Pr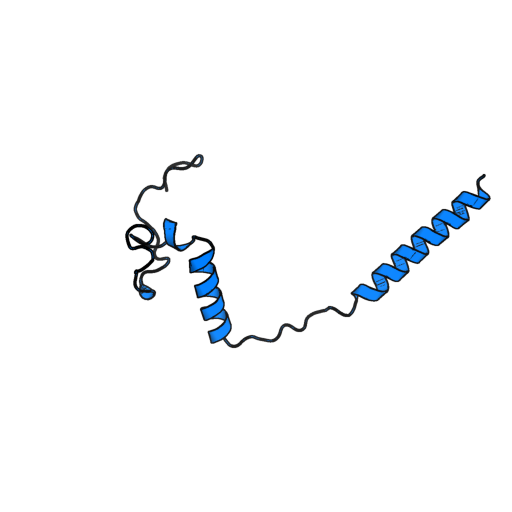otein AF-A0A7X7PXJ2-F1 (afdb_monomer_lite)

Radius of gyration: 26.2 Å; chains: 1; bounding box: 41×68×39 Å

Structure (mmCIF, N/CA/C/O backbone):
data_AF-A0A7X7PXJ2-F1
#
_entry.id   AF-A0A7X7PXJ2-F1
#
loop_
_atom_site.group_PDB
_atom_site.id
_atom_site.type_symbol
_atom_site.label_atom_id
_atom_site.label_alt_id
_atom_site.label_comp_id
_atom_site.label_asym_id
_atom_site.label_entity_id
_atom_site.label_seq_id
_atom_site.pdbx_PDB_ins_code
_atom_site.Cartn_x
_atom_site.Cartn_y
_atom_site.Cartn_z
_atom_site.occupancy
_atom_site.B_iso_or_equiv
_atom_site.auth_seq_id
_atom_site.auth_comp_id
_atom_site.auth_asym_id
_atom_site.auth_atom_id
_atom_site.pdbx_PDB_model_num
ATOM 1 N N . MET A 1 1 ? -24.186 56.309 19.488 1.00 54.44 1 MET A N 1
ATOM 2 C CA . MET A 1 1 ? -23.469 55.254 18.736 1.00 54.44 1 MET A CA 1
ATOM 3 C C . MET A 1 1 ? -22.923 54.142 19.634 1.00 54.44 1 MET A C 1
ATOM 5 O O . MET A 1 1 ? -23.212 53.000 19.340 1.00 54.44 1 MET A O 1
ATOM 9 N N . ARG A 1 2 ? -22.245 54.436 20.761 1.00 55.81 2 ARG A N 1
ATOM 10 C CA . ARG A 1 2 ? -21.619 53.414 21.638 1.00 55.81 2 ARG A CA 1
ATOM 11 C C . ARG A 1 2 ? -22.577 52.386 22.277 1.00 55.81 2 ARG A C 1
ATOM 13 O O . ARG A 1 2 ? -22.225 51.225 22.394 1.00 55.81 2 ARG A O 1
ATOM 20 N N . PHE A 1 3 ? -23.814 52.784 22.589 1.00 54.59 3 PHE A N 1
ATOM 21 C CA . PHE A 1 3 ? -24.830 51.898 23.183 1.00 54.59 3 PHE A CA 1
ATOM 22 C C . PHE A 1 3 ? -25.279 50.761 22.238 1.00 54.59 3 PHE A C 1
ATOM 24 O O . PHE A 1 3 ? -25.628 49.674 22.677 1.00 54.59 3 PHE A O 1
ATOM 31 N N . ILE A 1 4 ? -25.242 50.983 20.918 1.00 59.44 4 ILE A N 1
ATOM 32 C CA . ILE A 1 4 ? -25.647 49.983 19.913 1.00 59.44 4 ILE A CA 1
ATOM 33 C C . ILE A 1 4 ? -24.519 48.964 19.668 1.00 59.44 4 ILE A C 1
ATOM 35 O O . ILE A 1 4 ? -24.802 47.803 19.375 1.00 59.44 4 ILE A O 1
ATOM 39 N N . ASP A 1 5 ? -23.256 49.367 19.829 1.00 63.06 5 ASP A N 1
ATOM 40 C CA . ASP A 1 5 ? -22.090 48.481 19.706 1.00 63.06 5 ASP A CA 1
ATOM 41 C C . ASP A 1 5 ? -21.993 47.476 20.861 1.00 63.06 5 ASP A C 1
ATOM 43 O O . ASP A 1 5 ? -21.711 46.300 20.634 1.00 63.06 5 ASP A O 1
ATOM 47 N N . GLU A 1 6 ? -22.309 47.896 22.086 1.00 61.66 6 GLU A N 1
ATOM 48 C CA . GLU A 1 6 ? -22.276 47.029 23.271 1.00 61.66 6 GLU A CA 1
ATOM 49 C C . GLU A 1 6 ? -23.326 45.911 23.187 1.00 61.66 6 GLU A C 1
ATOM 51 O O . GLU A 1 6 ? -23.026 44.743 23.442 1.00 61.66 6 GLU A O 1
ATOM 56 N N . HIS A 1 7 ? -24.539 46.221 22.718 1.00 66.50 7 HIS A N 1
ATOM 57 C CA . HIS A 1 7 ? -25.572 45.209 22.485 1.00 66.50 7 HIS A CA 1
ATOM 58 C C . HIS A 1 7 ? -25.209 44.239 21.351 1.00 66.50 7 HIS A C 1
ATOM 60 O O . HIS A 1 7 ? -25.485 43.046 21.460 1.00 66.50 7 HIS A O 1
ATOM 66 N N . ARG A 1 8 ? -24.532 44.703 20.292 1.00 69.38 8 ARG A N 1
ATOM 67 C CA . ARG A 1 8 ? -24.044 43.838 19.201 1.00 69.38 8 ARG A CA 1
ATOM 68 C C . ARG A 1 8 ? -22.918 42.916 19.660 1.00 69.38 8 ARG A C 1
ATOM 70 O O . ARG A 1 8 ? -22.943 41.733 19.333 1.00 69.38 8 ARG A O 1
ATOM 77 N N . ALA A 1 9 ? -21.984 43.426 20.460 1.00 62.31 9 ALA A N 1
ATOM 78 C CA . ALA A 1 9 ? -20.912 42.630 21.050 1.00 62.31 9 ALA A CA 1
ATOM 79 C C . ALA A 1 9 ? -21.469 41.552 21.996 1.00 62.31 9 ALA A C 1
ATOM 81 O O . ALA A 1 9 ? -21.055 40.396 21.928 1.00 62.31 9 ALA A O 1
ATOM 82 N N . THR A 1 10 ? -22.473 41.897 22.808 1.00 68.75 10 THR A N 1
ATOM 83 C CA . THR A 1 10 ? -23.120 40.952 23.734 1.00 68.75 10 THR A CA 1
ATOM 84 C C . THR A 1 10 ? -23.884 39.852 22.983 1.00 68.75 10 THR A C 1
ATOM 86 O O . THR A 1 10 ? -23.807 38.679 23.351 1.00 68.75 10 THR A O 1
ATOM 89 N N . LEU A 1 11 ? -24.575 40.201 21.890 1.00 68.44 11 LEU A N 1
ATOM 90 C CA . LEU A 1 11 ? -25.296 39.238 21.048 1.00 68.44 11 LEU A CA 1
ATOM 91 C C . LEU A 1 11 ? -24.351 38.272 20.315 1.00 68.44 11 LEU A C 1
ATOM 93 O O . LEU A 1 11 ? -24.635 37.078 20.254 1.00 68.44 11 LEU A O 1
ATOM 97 N N . ILE A 1 12 ? -23.210 38.754 19.813 1.00 67.75 12 ILE A N 1
ATOM 98 C CA . ILE A 1 12 ? -22.212 37.916 19.126 1.00 67.75 12 ILE A CA 1
ATOM 99 C C . ILE A 1 12 ? -21.540 36.940 20.106 1.00 67.75 12 ILE A C 1
ATOM 101 O O . ILE A 1 12 ? -21.416 35.755 19.800 1.00 67.75 12 ILE A O 1
ATOM 105 N N . VAL A 1 13 ? -21.166 37.397 21.307 1.00 66.94 13 VAL A N 1
ATOM 106 C CA . VAL A 1 13 ? -20.554 36.539 22.340 1.00 66.94 13 VAL A CA 1
ATOM 107 C C . VAL A 1 13 ? -21.535 35.467 22.834 1.00 66.94 13 VAL A C 1
ATOM 109 O O . VAL A 1 13 ? -21.152 34.307 22.978 1.00 66.94 13 VAL A O 1
ATOM 112 N N . SER A 1 14 ? -22.812 35.820 23.021 1.00 65.19 14 SER A N 1
ATOM 113 C CA . SER A 1 14 ? -23.867 34.877 23.426 1.00 65.19 14 SER A CA 1
ATOM 114 C C . SER A 1 14 ? -24.153 33.808 22.356 1.00 65.19 14 SER A C 1
ATOM 116 O O . SER A 1 14 ? -24.336 32.628 22.670 1.00 65.19 14 SER A O 1
ATOM 118 N N . MET A 1 15 ? -24.114 34.190 21.075 1.00 66.06 15 MET A N 1
ATOM 119 C CA . MET A 1 15 ? -24.292 33.263 19.952 1.00 66.06 15 MET A CA 1
ATOM 120 C C . MET A 1 15 ? -23.126 32.269 19.830 1.00 66.06 15 MET A C 1
ATOM 122 O O . MET A 1 15 ? -23.358 31.074 19.654 1.00 66.06 15 MET A O 1
ATOM 126 N N . CYS A 1 16 ? -21.881 32.728 19.994 1.00 63.84 16 CYS A N 1
ATOM 127 C CA . CYS A 1 16 ? -20.705 31.852 19.995 1.00 63.84 16 CYS A CA 1
ATOM 128 C C . CYS A 1 16 ? -20.697 30.884 21.188 1.00 63.84 16 CYS A C 1
ATOM 130 O O . CYS A 1 16 ? -20.401 29.704 21.016 1.00 63.84 16 CYS A O 1
ATOM 132 N N . ALA A 1 17 ? -21.067 31.351 22.385 1.00 61.84 17 ALA A N 1
ATOM 133 C CA . ALA A 1 17 ? -21.150 30.497 23.570 1.00 61.84 17 ALA A CA 1
ATOM 134 C C . ALA A 1 17 ? -22.209 29.393 23.408 1.00 61.84 17 ALA A C 1
ATOM 136 O O . ALA A 1 17 ? -21.972 28.245 23.775 1.00 61.84 17 ALA A O 1
ATOM 137 N N . SER A 1 18 ? -23.343 29.722 22.786 1.00 60.19 18 SER A N 1
ATOM 138 C CA . SER A 1 18 ? -24.425 28.768 22.517 1.00 60.19 18 SER A CA 1
ATOM 139 C C . SER A 1 18 ? -24.032 27.715 21.471 1.00 60.19 18 SER A C 1
ATOM 141 O O . SER A 1 18 ? -24.408 26.552 21.603 1.00 60.19 18 SER A O 1
ATOM 143 N N . LEU A 1 19 ? -23.225 28.088 20.469 1.00 59.88 19 LEU A N 1
ATOM 144 C CA . LEU A 1 19 ? -22.696 27.159 19.463 1.00 59.88 19 LEU A CA 1
ATOM 145 C C . LEU A 1 19 ? -21.672 26.172 20.058 1.00 59.88 19 LEU A C 1
ATOM 147 O O . LEU A 1 19 ? -21.642 25.009 19.661 1.00 59.88 19 LEU A O 1
ATOM 151 N N . CYS A 1 20 ? -20.880 26.599 21.046 1.00 57.88 20 CYS A N 1
ATOM 152 C CA . CYS A 1 20 ? -19.905 25.736 21.722 1.00 57.88 20 CYS A CA 1
ATOM 153 C C . CYS A 1 20 ? -20.549 24.682 22.641 1.00 57.88 20 CYS A C 1
ATOM 155 O O . CYS A 1 20 ? -20.012 23.584 22.768 1.00 57.88 20 CYS A O 1
ATOM 157 N N . ILE A 1 21 ? -21.701 24.975 23.258 1.00 60.59 21 ILE A N 1
ATOM 158 C CA . ILE A 1 21 ? -22.381 24.037 24.174 1.00 60.59 21 ILE A CA 1
ATOM 159 C C . ILE A 1 21 ? -22.983 22.838 23.414 1.00 60.59 21 ILE A C 1
ATOM 161 O O . ILE A 1 21 ? -23.090 21.750 23.974 1.00 60.59 21 ILE A O 1
ATOM 165 N N . LEU A 1 22 ? -23.303 22.985 22.121 1.00 56.16 22 LEU A N 1
ATOM 166 C CA . LEU A 1 22 ? -23.893 21.908 21.313 1.00 56.16 22 LEU A CA 1
ATOM 167 C C . LEU A 1 22 ? -22.869 20.877 20.789 1.00 56.16 22 LEU A C 1
ATOM 169 O O . LEU A 1 22 ? -23.262 19.834 20.279 1.00 56.16 22 LEU A O 1
ATOM 173 N N . GLN A 1 23 ? -21.563 21.145 20.881 1.00 58.34 23 GLN A N 1
ATOM 174 C CA . GLN A 1 23 ? -20.513 20.279 20.313 1.00 58.34 23 GLN A CA 1
ATOM 175 C C . GLN A 1 23 ? -19.875 19.320 21.337 1.00 58.34 23 GLN A C 1
ATOM 177 O O . GLN A 1 23 ? -18.999 18.538 20.976 1.00 58.34 23 GLN A O 1
ATOM 182 N N . ALA A 1 24 ? -20.293 19.360 22.606 1.00 56.38 24 ALA A N 1
ATOM 183 C CA . ALA A 1 24 ? -19.636 18.613 23.682 1.00 56.38 24 ALA A CA 1
ATOM 184 C C . ALA A 1 24 ? -20.016 17.117 23.767 1.00 56.38 24 ALA A C 1
ATOM 186 O O . ALA A 1 24 ? -19.336 16.374 24.467 1.00 56.38 24 ALA A O 1
ATOM 187 N N . ASP A 1 25 ? -21.053 16.657 23.055 1.00 55.91 25 ASP A N 1
ATOM 188 C CA . ASP A 1 25 ? -21.572 15.279 23.181 1.00 55.91 25 ASP A CA 1
ATOM 189 C C . ASP A 1 25 ? -20.993 14.284 22.150 1.00 55.91 25 ASP A C 1
ATOM 191 O O . ASP A 1 25 ? -21.278 13.093 22.186 1.00 55.91 25 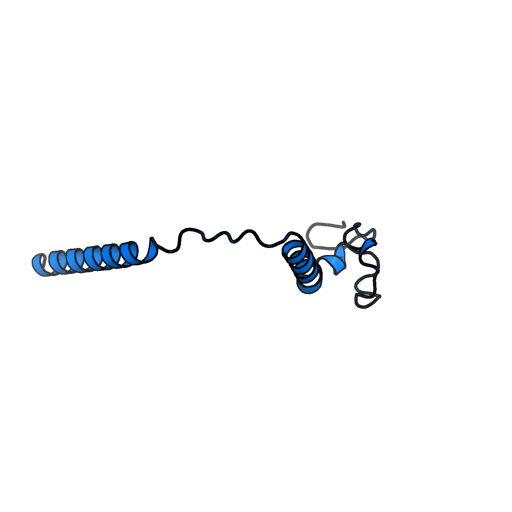ASP A O 1
ATOM 195 N N . ALA A 1 26 ? -20.132 14.736 21.231 1.00 57.19 26 ALA A N 1
ATOM 196 C CA . ALA A 1 26 ? -19.518 13.873 20.212 1.00 57.19 26 ALA A CA 1
ATOM 197 C C . ALA A 1 26 ? -18.174 13.253 20.650 1.00 57.19 26 ALA A C 1
ATOM 199 O O . ALA A 1 26 ? -17.348 12.891 19.808 1.00 57.19 26 ALA A O 1
ATOM 200 N N . ALA A 1 27 ? -17.922 13.140 21.957 1.00 56.56 27 ALA A N 1
ATOM 201 C CA . ALA A 1 27 ? -16.712 12.506 22.469 1.00 56.56 27 ALA A CA 1
ATOM 202 C C . ALA A 1 27 ? -16.844 10.968 22.455 1.00 56.56 27 ALA A C 1
ATOM 204 O O . ALA A 1 27 ? -17.406 10.352 23.353 1.00 56.56 27 ALA A O 1
ATOM 205 N N . GLU A 1 28 ? -16.285 10.385 21.391 1.00 58.31 28 GLU A N 1
ATOM 206 C CA . GLU A 1 28 ? -15.692 9.042 21.296 1.00 58.31 28 GLU A CA 1
ATOM 207 C C . GLU A 1 28 ? -16.541 7.826 21.701 1.00 58.31 28 GLU A C 1
ATOM 209 O O . GLU A 1 28 ? -16.329 7.178 22.724 1.00 58.31 28 GLU A O 1
ATOM 214 N N . THR A 1 29 ? -17.352 7.344 20.759 1.00 53.81 29 THR A N 1
ATOM 215 C CA . THR A 1 29 ? -17.570 5.895 20.619 1.00 53.81 29 THR A CA 1
ATOM 216 C C . THR A 1 29 ? -16.484 5.316 19.710 1.00 53.81 29 THR A C 1
ATOM 218 O O . THR A 1 29 ? -16.709 5.040 18.531 1.00 53.81 29 THR A O 1
ATOM 221 N N . THR A 1 30 ? -15.275 5.099 20.243 1.00 62.31 30 THR A N 1
ATOM 222 C CA . THR A 1 30 ? -14.326 4.179 19.592 1.00 62.31 30 THR A CA 1
ATOM 223 C C . THR A 1 30 ? -14.870 2.765 19.775 1.00 62.31 30 THR A C 1
ATOM 225 O O . THR A 1 30 ? -14.514 2.041 20.702 1.00 62.31 30 THR A O 1
ATOM 228 N N . SER A 1 31 ? -15.801 2.373 18.905 1.00 63.41 31 SER A N 1
ATOM 229 C CA . SER A 1 31 ? -16.189 0.975 18.764 1.00 63.41 31 SER A CA 1
ATOM 230 C C . SER A 1 31 ? -14.951 0.208 18.307 1.00 63.41 31 SER A C 1
ATOM 232 O O . SER A 1 31 ? -14.438 0.416 17.205 1.00 63.41 31 SER A O 1
ATOM 234 N N . ALA A 1 32 ? -14.413 -0.645 19.179 1.00 69.81 32 ALA A N 1
ATOM 235 C CA . ALA A 1 32 ? -13.289 -1.502 18.838 1.00 69.81 32 ALA A CA 1
ATOM 236 C C . ALA A 1 32 ? -13.716 -2.431 17.693 1.00 69.81 32 ALA A C 1
ATOM 238 O O . ALA A 1 32 ? 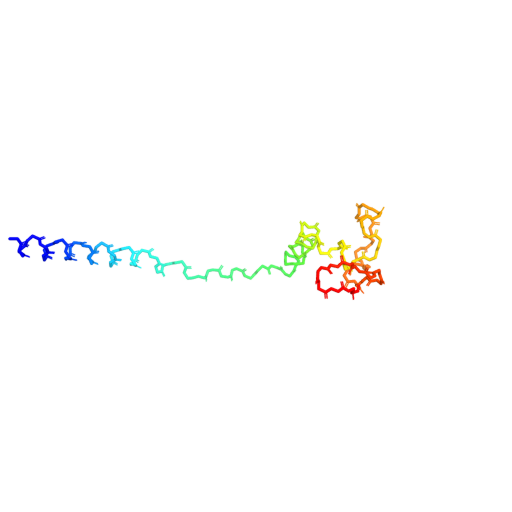-14.400 -3.428 17.910 1.00 69.81 32 ALA A O 1
ATOM 239 N N . HIS A 1 33 ? -13.354 -2.070 16.460 1.00 71.56 33 HIS A N 1
ATOM 240 C CA . HIS A 1 33 ? -13.644 -2.897 15.298 1.00 71.56 33 HIS A CA 1
ATOM 241 C C . HIS A 1 33 ? -12.880 -4.222 15.421 1.00 71.56 33 HIS A C 1
ATOM 243 O O . HIS A 1 33 ? -11.711 -4.213 15.842 1.00 71.56 33 HIS A O 1
ATOM 249 N N . PRO A 1 34 ? -13.497 -5.356 15.044 1.00 79.06 34 PRO A N 1
ATOM 250 C CA . PRO A 1 34 ? -12.801 -6.628 14.939 1.00 79.06 34 PRO A CA 1
ATOM 251 C C . PRO A 1 34 ? -11.484 -6.474 14.170 1.00 79.06 34 PRO A C 1
ATOM 253 O O . PRO A 1 34 ? -11.364 -5.682 13.234 1.00 79.06 34 PRO A O 1
ATOM 256 N N . LYS A 1 35 ? -10.463 -7.250 14.552 1.00 76.62 35 LYS A N 1
ATOM 257 C CA . LYS A 1 35 ? -9.160 -7.211 13.865 1.00 76.62 35 LYS A CA 1
ATOM 258 C C . LYS A 1 35 ? -9.294 -7.471 12.357 1.00 76.62 35 LYS A C 1
ATOM 260 O O . LYS A 1 35 ? -8.551 -6.859 11.600 1.00 76.62 35 LYS A O 1
ATOM 265 N N . SER A 1 36 ? -10.234 -8.321 11.936 1.00 79.44 36 SER A N 1
ATOM 266 C CA . SER A 1 36 ? -10.552 -8.578 10.523 1.00 79.44 36 SER A CA 1
ATOM 267 C C . SER A 1 36 ? -10.996 -7.311 9.792 1.00 79.44 36 SER A C 1
ATOM 269 O O . SER A 1 36 ? -10.367 -6.954 8.803 1.00 79.44 36 SER A O 1
ATOM 271 N N . ASP A 1 37 ? -11.954 -6.560 10.344 1.00 89.62 37 ASP A N 1
ATOM 272 C CA . ASP A 1 37 ? -12.459 -5.315 9.743 1.00 89.62 37 ASP A CA 1
ATOM 273 C C . ASP A 1 37 ? -11.342 -4.295 9.528 1.00 89.62 37 ASP A C 1
ATOM 275 O O . ASP A 1 37 ? -11.296 -3.589 8.521 1.00 89.62 37 ASP A O 1
ATOM 279 N N . ARG A 1 38 ? -10.391 -4.230 10.464 1.00 90.69 38 ARG A N 1
ATOM 280 C CA . ARG A 1 38 ? -9.211 -3.375 10.316 1.00 90.69 38 ARG A CA 1
ATOM 281 C C . ARG A 1 38 ? -8.291 -3.824 9.182 1.00 90.69 38 ARG A C 1
ATOM 283 O O . ARG A 1 38 ? -7.763 -2.963 8.482 1.00 90.69 38 ARG A O 1
ATOM 290 N N . ILE A 1 39 ? -8.061 -5.129 9.026 1.00 92.12 39 ILE A N 1
ATOM 291 C CA . ILE A 1 39 ? -7.215 -5.662 7.949 1.00 92.12 39 ILE A CA 1
ATOM 292 C C . ILE A 1 39 ? -7.887 -5.456 6.593 1.00 92.12 39 ILE A C 1
ATOM 294 O O . ILE A 1 39 ? -7.238 -4.961 5.674 1.00 92.12 39 ILE A O 1
ATOM 298 N N . ASP A 1 40 ? -9.185 -5.728 6.480 1.00 94.75 40 ASP A N 1
ATOM 299 C CA . ASP A 1 40 ? -9.940 -5.516 5.243 1.00 94.75 40 ASP A CA 1
ATOM 300 C C . ASP A 1 40 ? -9.990 -4.035 4.860 1.00 94.75 40 ASP A C 1
ATOM 302 O O . ASP A 1 40 ? -9.785 -3.672 3.699 1.00 94.75 40 ASP A O 1
ATOM 306 N N . ARG A 1 41 ? -10.144 -3.145 5.849 1.00 94.94 41 ARG A N 1
ATOM 307 C CA . ARG A 1 41 ? -10.005 -1.702 5.633 1.00 94.94 41 ARG A CA 1
ATOM 308 C C . ARG A 1 41 ? -8.600 -1.330 5.158 1.00 94.94 41 ARG A C 1
ATOM 310 O O . ARG A 1 41 ? -8.467 -0.532 4.235 1.00 94.94 41 ARG A O 1
ATOM 317 N N . GLY A 1 42 ? -7.556 -1.901 5.755 1.00 94.25 42 GLY A N 1
ATOM 318 C CA . GLY A 1 42 ? -6.173 -1.701 5.313 1.00 94.25 42 GLY A CA 1
ATOM 319 C C . GLY A 1 42 ? -5.964 -2.140 3.863 1.00 94.25 42 GLY A C 1
ATOM 320 O O . GLY A 1 42 ? -5.417 -1.383 3.063 1.00 94.25 42 GLY A O 1
ATOM 321 N N . ARG A 1 43 ? -6.488 -3.316 3.497 1.00 95.56 43 ARG A N 1
ATOM 322 C CA . ARG A 1 43 ? -6.476 -3.839 2.125 1.00 95.56 43 ARG A CA 1
ATOM 323 C C . ARG A 1 43 ? -7.149 -2.882 1.153 1.00 95.56 43 ARG A C 1
ATOM 325 O O . ARG A 1 43 ? -6.607 -2.620 0.084 1.00 95.56 43 ARG A O 1
ATOM 332 N N . TYR A 1 44 ? -8.313 -2.356 1.518 1.00 95.62 44 TYR A N 1
ATOM 333 C CA . TYR A 1 44 ? -9.022 -1.373 0.707 1.00 95.62 44 TYR A CA 1
ATOM 334 C C . TYR A 1 44 ? -8.178 -0.115 0.469 1.00 95.62 44 TYR A C 1
ATOM 336 O O . TYR A 1 44 ? -8.032 0.310 -0.677 1.00 95.62 44 TYR A O 1
ATOM 344 N N . LEU A 1 45 ? -7.586 0.449 1.525 1.00 96.50 45 LEU A N 1
ATOM 345 C CA . LEU A 1 45 ? -6.754 1.649 1.418 1.00 96.50 45 LEU A CA 1
ATOM 346 C C . LEU A 1 45 ? -5.563 1.406 0.487 1.00 96.50 45 LEU A C 1
ATOM 348 O O . LEU A 1 45 ? -5.434 2.090 -0.519 1.00 96.50 45 LEU A O 1
ATOM 352 N N . VAL A 1 46 ? -4.780 0.356 0.739 1.00 95.94 46 VAL A N 1
ATOM 353 C CA . VAL A 1 46 ? -3.595 0.005 -0.062 1.00 95.94 46 VAL A CA 1
ATOM 354 C C . VAL A 1 46 ? -3.913 -0.137 -1.558 1.00 95.94 46 VAL A C 1
ATOM 356 O O . VAL A 1 46 ? -3.121 0.299 -2.395 1.00 95.94 46 VAL A O 1
ATOM 359 N N . LYS A 1 47 ? -5.082 -0.698 -1.901 1.00 93.88 47 LYS A N 1
ATOM 360 C CA . LYS A 1 47 ? -5.535 -0.840 -3.294 1.00 93.88 47 LYS A CA 1
ATOM 361 C C . LYS A 1 47 ? -6.006 0.469 -3.926 1.00 93.88 47 LYS A C 1
ATOM 363 O O . LYS A 1 47 ? -5.854 0.632 -5.129 1.00 93.88 47 LYS A O 1
ATOM 368 N N . THR A 1 48 ? -6.646 1.349 -3.159 1.00 95.38 48 THR A N 1
ATOM 369 C CA . THR A 1 48 ? -7.342 2.531 -3.701 1.00 95.38 48 THR A CA 1
ATOM 370 C C . THR A 1 48 ? -6.503 3.799 -3.677 1.00 95.38 48 THR A C 1
ATOM 372 O O . THR A 1 48 ? -6.760 4.704 -4.463 1.00 95.38 48 THR A O 1
ATOM 375 N N . THR A 1 49 ? -5.486 3.868 -2.818 1.00 95.06 49 THR A N 1
ATOM 376 C CA . THR A 1 49 ? -4.620 5.046 -2.675 1.00 95.06 49 THR A CA 1
ATOM 377 C C . THR A 1 49 ? -3.301 4.927 -3.444 1.00 95.06 49 THR A C 1
ATOM 379 O O . THR A 1 49 ? -2.409 5.742 -3.229 1.00 95.06 49 THR A O 1
ATOM 382 N N . GLY A 1 50 ? -3.146 3.913 -4.306 1.00 88.94 50 GLY A N 1
ATOM 383 C CA . GLY A 1 50 ? -1.969 3.746 -5.173 1.00 88.94 50 GLY A CA 1
ATOM 384 C C . GLY A 1 50 ? -0.694 3.272 -4.465 1.00 88.94 50 GLY A C 1
ATOM 385 O O . GLY A 1 50 ? 0.394 3.356 -5.024 1.00 88.94 50 GLY A O 1
ATOM 386 N N . CYS A 1 51 ? -0.780 2.761 -3.231 1.00 93.12 51 CYS A N 1
ATOM 387 C CA . CYS A 1 51 ? 0.409 2.319 -2.488 1.00 93.12 51 CYS A CA 1
ATOM 388 C C . CYS A 1 51 ? 1.151 1.187 -3.207 1.00 93.12 51 CYS A C 1
ATOM 390 O O . CYS A 1 51 ? 2.380 1.165 -3.250 1.00 93.12 51 CYS A O 1
ATOM 392 N N . ASN A 1 52 ? 0.397 0.247 -3.775 1.00 93.94 52 ASN A N 1
ATOM 393 C CA . ASN A 1 52 ? 0.964 -0.898 -4.471 1.00 93.94 52 ASN A CA 1
ATOM 394 C C . ASN A 1 52 ? 1.728 -0.514 -5.747 1.00 93.94 52 ASN A C 1
ATOM 396 O O . ASN A 1 52 ? 2.651 -1.233 -6.110 1.00 93.94 52 ASN A O 1
ATOM 400 N N . ASP A 1 53 ? 1.411 0.613 -6.384 1.00 88.19 53 ASP A N 1
ATOM 401 C CA . ASP A 1 53 ? 2.037 1.007 -7.651 1.00 88.19 53 ASP A CA 1
ATOM 402 C C . ASP A 1 53 ? 3.548 1.242 -7.497 1.00 88.19 53 ASP A C 1
ATOM 404 O O . ASP A 1 53 ? 4.318 0.935 -8.403 1.00 88.19 53 ASP A O 1
ATOM 408 N N . CYS A 1 54 ? 3.978 1.722 -6.323 1.00 86.56 54 CYS A N 1
ATOM 409 C CA . CYS A 1 54 ? 5.392 1.937 -6.000 1.00 86.56 54 CYS A CA 1
ATOM 410 C C . CYS A 1 54 ? 5.956 0.935 -4.982 1.00 86.56 54 CYS A C 1
ATOM 412 O O . CYS A 1 54 ? 7.172 0.801 -4.884 1.00 86.56 54 CYS A O 1
ATOM 414 N N . HIS A 1 55 ? 5.119 0.247 -4.196 1.00 91.81 55 HIS A N 1
ATOM 415 C CA . HIS A 1 55 ? 5.584 -0.664 -3.136 1.00 91.81 55 HIS A CA 1
ATOM 416 C C . HIS A 1 55 ? 5.356 -2.151 -3.420 1.00 91.81 55 HIS A C 1
ATOM 418 O O . HIS A 1 55 ? 5.695 -2.981 -2.576 1.00 91.81 55 HIS A O 1
ATOM 424 N N . THR A 1 56 ? 4.823 -2.507 -4.586 1.00 92.56 56 THR A N 1
ATOM 425 C CA . THR A 1 56 ? 4.590 -3.898 -4.974 1.00 92.56 56 THR A CA 1
ATOM 426 C C . THR A 1 56 ? 5.171 -4.138 -6.365 1.00 92.56 56 THR A C 1
ATOM 428 O O . THR A 1 56 ? 4.721 -3.518 -7.329 1.00 92.56 56 THR A O 1
ATOM 431 N N . PRO A 1 57 ? 6.166 -5.032 -6.516 1.00 91.12 57 PRO A N 1
ATOM 432 C CA . PRO A 1 57 ? 6.763 -5.296 -7.815 1.00 91.12 57 PRO A CA 1
ATOM 433 C C . PRO A 1 57 ? 5.729 -5.755 -8.843 1.00 91.12 57 PRO A C 1
ATOM 435 O O . PRO A 1 57 ? 4.898 -6.617 -8.556 1.00 91.12 57 PRO A O 1
ATOM 438 N N . ALA A 1 58 ? 5.828 -5.200 -10.052 1.00 89.62 58 ALA A N 1
ATOM 439 C CA . ALA A 1 58 ? 4.983 -5.525 -11.195 1.00 89.62 58 ALA A CA 1
ATOM 440 C C . ALA A 1 58 ? 3.475 -5.250 -10.999 1.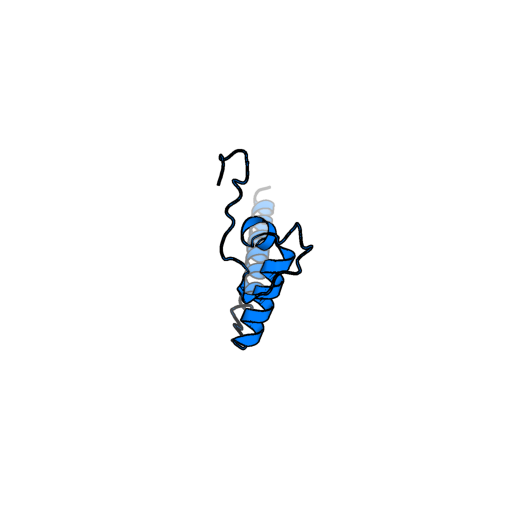00 89.62 58 ALA A C 1
ATOM 442 O O . ALA A 1 58 ? 2.654 -5.795 -11.741 1.00 89.62 58 ALA A O 1
ATOM 443 N N . TYR A 1 59 ? 3.073 -4.465 -9.991 1.00 92.38 59 TYR A N 1
ATOM 444 C CA . TYR A 1 59 ? 1.654 -4.290 -9.678 1.00 92.38 59 TYR A CA 1
ATOM 445 C C . TYR A 1 59 ? 0.892 -3.570 -10.791 1.00 92.38 59 TYR A C 1
ATOM 447 O O . TYR A 1 59 ? -0.179 -4.030 -11.188 1.00 92.38 59 TYR A O 1
ATOM 455 N N . ALA A 1 60 ? 1.453 -2.487 -11.335 1.00 88.50 60 ALA A N 1
ATOM 456 C CA . ALA A 1 60 ? 0.840 -1.744 -12.432 1.00 88.50 60 ALA A CA 1
ATOM 457 C C . ALA A 1 60 ? 0.831 -2.571 -13.730 1.00 88.50 60 ALA A C 1
ATOM 459 O O . ALA A 1 60 ? -0.185 -2.656 -14.417 1.00 88.50 60 ALA A O 1
ATOM 460 N N . GLU A 1 61 ? 1.938 -3.251 -14.027 1.00 88.62 61 GLU A N 1
ATOM 461 C CA . GLU A 1 61 ? 2.134 -4.084 -15.216 1.00 88.62 61 GLU A CA 1
ATOM 462 C C . GLU A 1 61 ? 1.189 -5.288 -15.238 1.00 88.62 61 GLU A C 1
ATOM 464 O O . GLU A 1 61 ? 0.739 -5.713 -16.301 1.00 88.62 61 GLU A O 1
ATOM 469 N N . ARG A 1 62 ? 0.862 -5.825 -14.059 1.00 92.81 62 ARG A N 1
ATOM 470 C CA . ARG A 1 62 ? -0.088 -6.929 -13.887 1.00 92.81 62 ARG A CA 1
ATOM 471 C C . ARG A 1 62 ? -1.508 -6.459 -13.583 1.00 92.81 62 ARG A C 1
ATOM 473 O O . ARG A 1 62 ? -2.341 -7.281 -13.215 1.00 92.81 62 ARG A O 1
ATOM 480 N N . ALA A 1 63 ? -1.800 -5.163 -13.711 1.00 91.94 63 ALA A N 1
ATOM 481 C CA . ALA A 1 63 ? -3.112 -4.581 -13.414 1.00 91.94 63 ALA A CA 1
ATOM 482 C C . ALA A 1 63 ? -3.669 -4.998 -12.032 1.00 91.94 63 ALA A C 1
ATOM 484 O O . ALA A 1 63 ? -4.863 -5.247 -11.863 1.00 91.94 63 ALA A O 1
ATOM 485 N N . GLY A 1 64 ? -2.786 -5.104 -11.037 1.00 92.38 64 GLY A N 1
ATOM 486 C CA . GLY A 1 64 ? -3.107 -5.511 -9.672 1.00 92.38 64 GLY A CA 1
ATOM 487 C C . GLY A 1 64 ? -3.228 -7.020 -9.436 1.00 92.38 64 GLY A C 1
ATOM 488 O O . GLY A 1 64 ? -3.479 -7.419 -8.298 1.00 92.38 64 GLY A O 1
ATOM 489 N N . ASP A 1 65 ? -3.020 -7.867 -10.452 1.00 95.88 65 ASP A N 1
ATOM 490 C CA . ASP A 1 65 ? -2.973 -9.330 -10.317 1.00 95.88 65 ASP A CA 1
ATOM 491 C C . ASP A 1 65 ? -1.631 -9.796 -9.729 1.00 95.88 65 ASP A C 1
ATOM 493 O O . ASP A 1 65 ? -0.812 -10.446 -10.381 1.00 95.88 65 ASP A O 1
ATOM 497 N N . VAL A 1 66 ? -1.374 -9.407 -8.482 1.00 94.94 66 VAL A N 1
ATOM 498 C CA . VAL A 1 66 ? -0.213 -9.829 -7.694 1.00 94.94 66 VAL A CA 1
ATOM 499 C C . VAL A 1 66 ? -0.724 -10.480 -6.409 1.00 94.94 66 VAL A C 1
ATOM 501 O O . VAL A 1 66 ? -1.576 -9.882 -5.742 1.00 94.94 66 VAL A O 1
ATOM 504 N N . PRO A 1 67 ? -0.225 -11.671 -6.020 1.00 96.31 67 PRO A N 1
ATOM 505 C CA . PRO A 1 67 ? -0.575 -12.294 -4.749 1.00 96.31 67 PRO A CA 1
ATOM 506 C C . PRO A 1 67 ? -0.371 -11.336 -3.576 1.00 96.31 67 PRO A C 1
ATOM 508 O O . PRO A 1 67 ? 0.669 -10.691 -3.464 1.00 96.31 67 PRO A O 1
ATOM 511 N N . GLU A 1 68 ? -1.340 -11.280 -2.666 1.00 95.06 68 GLU A N 1
ATOM 512 C CA . GLU A 1 68 ? -1.304 -10.376 -1.511 1.00 95.06 68 GLU A CA 1
ATOM 513 C C . GLU A 1 68 ? -0.037 -10.532 -0.659 1.00 95.06 68 GLU A C 1
ATOM 515 O O . GLU A 1 68 ? 0.506 -9.551 -0.161 1.00 95.06 68 GLU A O 1
ATOM 520 N N . SER A 1 69 ? 0.479 -11.757 -0.531 1.00 95.06 69 SER A N 1
ATOM 521 C CA . SER A 1 69 ? 1.716 -12.042 0.204 1.00 95.06 69 SER A CA 1
ATOM 522 C C . SER A 1 69 ? 2.962 -11.375 -0.392 1.00 95.06 69 SER A C 1
ATOM 524 O O . SER A 1 69 ? 4.020 -11.409 0.227 1.00 95.06 69 SER A O 1
ATOM 526 N N . GLN A 1 70 ? 2.861 -10.827 -1.603 1.00 94.62 70 GLN A N 1
ATOM 527 C CA . GLN A 1 70 ? 3.923 -10.098 -2.295 1.00 94.62 70 GLN A CA 1
ATOM 528 C C . GLN A 1 70 ? 3.670 -8.587 -2.322 1.00 94.62 70 GLN A C 1
ATOM 530 O O . GLN A 1 70 ? 4.451 -7.851 -2.921 1.00 94.62 70 GLN A O 1
ATOM 535 N N . TRP A 1 71 ? 2.593 -8.106 -1.696 1.00 95.44 71 TRP A N 1
ATOM 536 C CA . TRP A 1 71 ? 2.324 -6.677 -1.614 1.00 95.44 71 TRP A CA 1
ATOM 537 C C . TRP A 1 71 ? 3.252 -5.993 -0.618 1.00 95.44 71 TRP A C 1
ATOM 539 O O . TRP A 1 71 ? 3.618 -6.566 0.407 1.00 95.44 71 TRP A O 1
ATOM 549 N N . LEU A 1 72 ? 3.561 -4.726 -0.888 1.00 94.25 72 LEU A N 1
ATOM 550 C CA . LEU A 1 72 ? 4.263 -3.825 0.029 1.00 94.25 72 LEU A CA 1
ATOM 551 C C . LEU A 1 72 ? 5.662 -4.305 0.447 1.00 94.25 72 LEU A C 1
ATOM 553 O O . LEU A 1 72 ? 6.180 -3.891 1.482 1.00 94.25 72 LEU A O 1
ATOM 557 N N . ILE A 1 73 ? 6.292 -5.153 -0.367 1.00 91.81 73 ILE A N 1
ATOM 558 C CA . ILE A 1 73 ? 7.662 -5.635 -0.143 1.00 91.81 73 ILE A CA 1
ATOM 559 C C . ILE A 1 73 ? 8.725 -4.664 -0.685 1.00 91.81 73 ILE A C 1
ATOM 561 O O . ILE A 1 73 ? 9.919 -4.939 -0.590 1.00 91.81 73 ILE A O 1
ATOM 565 N N . GLY A 1 74 ? 8.287 -3.524 -1.231 1.00 82.00 74 GLY A N 1
ATOM 566 C CA . GLY A 1 74 ? 9.133 -2.526 -1.875 1.00 82.00 74 GLY A CA 1
ATOM 567 C C . GLY A 1 74 ? 9.326 -2.805 -3.362 1.00 82.00 74 GLY A C 1
ATOM 568 O O . GLY A 1 74 ? 8.959 -3.863 -3.873 1.00 82.00 74 GLY A O 1
ATOM 569 N N . HIS A 1 75 ? 9.899 -1.840 -4.071 1.00 73.56 75 HIS A N 1
ATOM 570 C CA . HIS A 1 75 ? 10.166 -1.947 -5.497 1.00 73.56 75 HIS A CA 1
ATOM 571 C C . HIS A 1 75 ? 11.623 -1.599 -5.788 1.00 73.56 75 HIS A C 1
ATOM 573 O O . HIS A 1 75 ? 12.201 -0.733 -5.140 1.00 73.56 75 HIS A O 1
ATOM 579 N N . THR A 1 76 ? 12.229 -2.320 -6.729 1.00 70.12 76 THR A N 1
ATOM 580 C CA . THR A 1 76 ? 13.625 -2.130 -7.143 1.00 70.12 76 THR A CA 1
ATOM 581 C C . THR A 1 76 ? 13.778 -1.181 -8.325 1.00 70.12 76 THR A C 1
ATOM 583 O O . THR A 1 76 ? 14.908 -0.804 -8.634 1.00 70.12 76 THR A O 1
ATOM 586 N N . LEU A 1 77 ? 12.690 -0.813 -9.019 1.00 65.56 77 LEU A N 1
ATOM 587 C CA . LEU A 1 77 ? 12.790 0.190 -10.076 1.00 65.56 77 LEU A CA 1
ATOM 588 C C . LEU A 1 77 ? 12.935 1.570 -9.444 1.00 65.56 77 LEU A C 1
ATOM 590 O O . LEU A 1 77 ? 12.040 2.028 -8.738 1.00 65.56 77 LEU A O 1
ATOM 594 N N . GLY A 1 78 ? 14.058 2.202 -9.785 1.00 64.50 78 GLY A N 1
ATOM 595 C CA . GLY A 1 78 ? 14.391 3.592 -9.522 1.00 64.50 78 GLY A CA 1
ATOM 596 C C . GLY A 1 78 ? 13.289 4.550 -9.975 1.00 64.50 78 GLY A C 1
ATOM 597 O O . GLY A 1 78 ? 13.338 4.996 -11.123 1.00 64.50 78 GLY A O 1
ATOM 598 N N . TRP A 1 79 ? 12.303 4.876 -9.139 1.00 64.31 79 TRP A N 1
ATOM 599 C CA . TRP A 1 79 ? 11.245 5.813 -9.534 1.00 64.31 79 TRP A CA 1
ATOM 600 C C . TRP A 1 79 ? 11.838 7.221 -9.610 1.00 64.31 79 TRP A C 1
ATOM 602 O O . TRP A 1 79 ? 12.393 7.723 -8.631 1.00 64.31 79 TRP A O 1
ATOM 612 N N . GLN A 1 80 ? 11.762 7.861 -10.781 1.00 69.50 80 GLN A N 1
ATOM 613 C CA . GLN A 1 80 ? 12.319 9.200 -10.976 1.00 69.50 80 GLN A CA 1
ATOM 614 C C . GLN A 1 80 ? 11.272 10.265 -10.664 1.00 69.50 80 GLN A C 1
ATOM 616 O O . GLN A 1 80 ? 10.275 10.404 -11.372 1.00 69.50 80 GLN A O 1
ATOM 621 N N . GLY A 1 81 ? 11.520 11.036 -9.607 1.00 72.31 81 GLY A N 1
ATOM 622 C CA . GLY A 1 81 ? 10.721 12.202 -9.243 1.00 72.31 81 GLY A CA 1
ATOM 623 C C . GLY A 1 81 ? 11.584 13.447 -9.010 1.00 72.31 81 GLY A C 1
ATOM 624 O O . GLY A 1 81 ? 12.813 13.361 -9.006 1.00 72.31 81 GLY A O 1
ATOM 625 N N . PRO A 1 82 ? 10.968 14.617 -8.752 1.00 74.06 82 PRO A N 1
ATOM 626 C CA . PRO A 1 82 ? 11.685 15.862 -8.434 1.00 74.06 82 PRO A CA 1
ATOM 627 C C . PRO A 1 82 ? 12.620 15.770 -7.213 1.00 74.06 82 PRO A C 1
ATOM 629 O O . PRO A 1 82 ? 13.452 16.645 -6.996 1.00 74.06 82 PRO A O 1
ATOM 632 N N . TRP A 1 83 ? 12.474 14.716 -6.412 1.00 74.25 83 TRP A N 1
ATOM 633 C CA . TRP A 1 83 ? 13.242 14.390 -5.209 1.00 74.25 83 TRP A CA 1
ATOM 634 C C . TRP A 1 83 ? 14.416 13.422 -5.450 1.00 74.25 83 TRP A C 1
ATOM 636 O O . TRP A 1 83 ? 15.124 13.097 -4.501 1.00 74.25 83 TRP A O 1
ATOM 646 N N . GLY A 1 84 ? 14.652 12.966 -6.684 1.00 68.12 84 GLY A N 1
ATOM 647 C CA . GLY A 1 84 ? 15.727 12.028 -7.025 1.00 68.12 84 GLY A CA 1
ATOM 648 C C . GLY A 1 84 ? 15.212 10.676 -7.524 1.00 68.12 84 GLY A C 1
ATOM 649 O O . GLY A 1 84 ? 14.079 10.566 -7.988 1.00 68.12 84 GLY A O 1
ATOM 650 N N . THR A 1 85 ? 16.073 9.656 -7.477 1.00 68.12 85 THR A N 1
ATOM 651 C CA . THR A 1 85 ? 15.740 8.265 -7.838 1.00 68.12 85 THR A CA 1
ATOM 652 C C . THR A 1 85 ? 15.685 7.425 -6.565 1.00 68.12 85 THR A C 1
ATOM 654 O O . THR A 1 85 ? 16.662 7.424 -5.815 1.00 68.12 85 THR A O 1
ATOM 657 N N . THR A 1 86 ? 14.560 6.751 -6.318 1.00 62.00 86 THR A N 1
ATOM 658 C CA . THR A 1 86 ? 14.391 5.760 -5.234 1.00 62.00 86 THR A CA 1
ATOM 659 C C . THR A 1 86 ? 14.407 4.356 -5.781 1.00 62.00 86 THR A C 1
ATOM 661 O O . THR A 1 86 ? 13.545 4.126 -6.656 1.00 62.00 86 THR A O 1
#

Foldseek 3Di:
DVVVVVVVVVVVVVVVVVVVVVPPPPPDPPPPDPPVVVVVVVVVCCVPVCVQVFQAPCCVVCVNPDPPVRGRNGDPFQDDDPVGTD

Sequence (86 aa):
MRFIDEHRATLIVSMCASLCILQADAAETTSAHPKSDRIDRGRYLVKTTGCNDCHTPAYAERAGDVPESQWLIGHTLGWQGPWGTT

pLDDT: mean 76.95, std 14.99, range [53.81, 96.5]

Secondary structure (DSSP, 8-state):
-HHHHHHHHHHHHHHHHHHHHTTTT---------HHHHHHHHHHHHHHTTHHHHHSTTTTTTTT-S-GGGTTS---S--EETTEE-

=== Feature glossary ===
The record interleaves many kinds of information about one protein. Here is each kind framed as the question it answers.

Q: What are the backbone torsion angles?
A: φ (phi) and ψ (psi) are the two rotatable backbone dihedrals per residue: φ is the C(i-1)–N–Cα–C torsion, ψ is the N–Cα–C–N(i+1) torsion, both in degrees on (−180°, 180°]. α-helical residues cluster near (−60°, −45°); β-strand residues near (−120°, +130°). A Ramachandran plot is simply a scatter of (φ, ψ) for every residue.

Q: What is the amino-acid chain?
A: This is the polypeptide sequence — one letter per residue, N-terminus first. Length ranges from a few dozen residues for s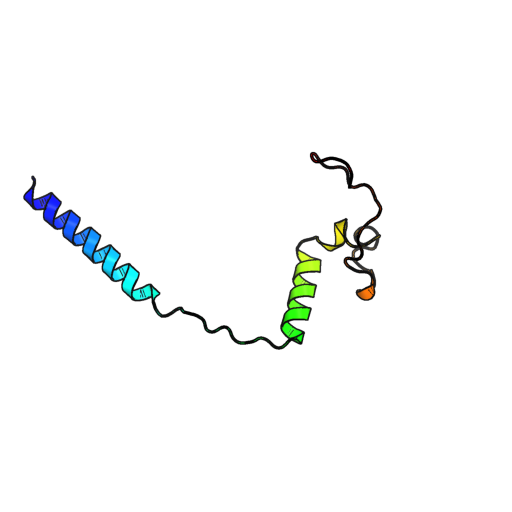mall domains to over a thousand for large multi-domain proteins.

Q: How mobile is each atom in the crystal?
A: For experimental (PDB) structures, the B-factor (temperature factor) quantifies the positional spread of each atom in the crystal — a combination of thermal vibration and static disorder — in units of Å². High B-factors mark flexible loops or poorly resolved regions; low B-factors mark the rigid, well-ordered core.

Q: Are the domains correctly placed relative to each other?
A: Predicted Aligned Error (PAE) is an AlphaFold confidence matrix: entry (i, j) is the expected error in the position of residue j, in ångströms, when the prediction is superimposed on the true structure at residue i. Low PAE within a block of residues means that block is internally rigid and well-predicted; high PAE between two blocks means their relative placement is uncertain even if each block individually is confident.

Q: How confident is the AlphaFold model at each residue?
A: pLDDT is the predicted lDDT-Cα score: AlphaFold's confidence that the local environment of each residue (all inter-atomic distances within 15 Å) is correctly placed. It is a per-residue number between 0 and 100, with higher meaning more reliable.

Q: What family and function is it annotated with?
A: Functional annotations link the protein to curated databases. InterPro entries identify conserved domains and families by matching the sequence against member-database signatures (Pfam, PROSITE, CDD, …). Gene Ontology (GO) terms describe molecular function, biological process, and cellular component in a controlled vocabulary. CATH places the structure in a hierarchical fold classification (Class/Architecture/Topology/Homologous-superfamily). The organism is the source species.

Q: How big and how compact is the whole molecule?
A: Three whole-structur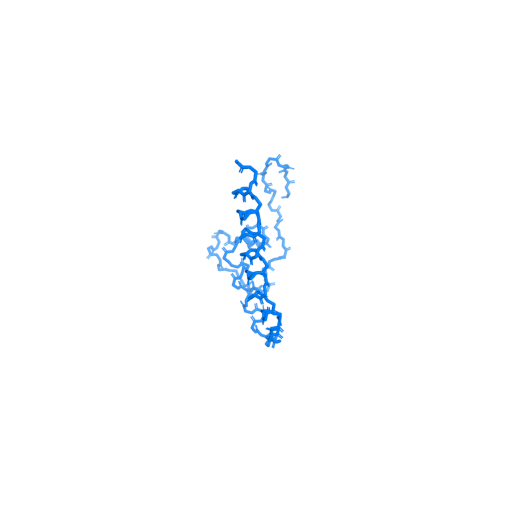e scalars: the radius of gyration (RMS distance of Cα from centroid, in Å), the count of Cα–Cα contacts (pairs closer than 8 Å and separated by more than four residues in sequence — i.e. tertiary, not local, contacts), and the bounding-box dimensions. Together they distinguish compact globular folds from extended fibres or disordered chains.

Q: What known structures does this most resemble?
A: The Foldseek neighbor list gives the closest experimentally determined structures in the PDB, ranked by structural alignment. TM-score near 1 means near-identical fold; near 0.3 means only rough topology match. This is how one finds what a novel AlphaFold prediction most resembles in the solved-structure universe.

Q: Which residues are buried vs exposed?
A: SASA measures how much of the protein is reachable by solvent. It is computed by rolling a water-sized probe over the atomic surface and summing the exposed area (Å²). Per-residue SASA distinguishes core (buried, low SASA) from surface (exposed, high SASA) residues; total SASA is a whole-molecule size measure.

Q: Which residues are in helices, strands, or loops?
A: Eight-state secondary structure (DSSP): H is the canonical α-helix, G the tighter 3₁₀-helix, I the wider π-helix; E/B are β-structure, T and S are turns and bends, and '-' is everything else. DSSP derives these from the pattern of main-chain N–H···O=C hydrogen bonds, not from the sequence.

Q: Where is each backbone atom in 3D?
A: Structure coordinates are given as an mmCIF _atom_site loop: one row per atom with element, residue name, chain id, sequence number, and x/y/z position in Å. Only the four main-chain atoms per residue are included here; side chains are omitted to keep the record compact.

Q: What if only a Cα trace is available?
A: Three-state secondary structure (P-SEA) collapses the eight DSSP classes into helix (a), strand (b), and coil (c). P-SEA assigns these from Cα geometry alone — distances and angles — without requiring backbone oxygens, so it works on any Cα trace.

Q: What do the rendered images show?
A: The six renders are orthographic views along the three Cartesian axes in both directions. Representation (cartoon, sticks, or surface) and color scheme (sequence-rainbow or by-chain) vary across proteins so the training set covers all the common visualization conventions.

Q: What does the local fold look like, residue by residue?
A: Foldseek's 3Di representation compresses backbone geometry into a per-residue letter drawn from a learned twenty-state alphabet. It captures the tertiary interaction pattern around each residue — which residues are packed against it in space, regardless of where they are in sequence.

Q: What do the diagnostic plots show?
A: The contact map is a binary N×N matrix image: pixel (i, j) is dark where Cα_i and Cα_j are within 8 Å and |i−j|>4. Because the |i−j|>4 filter removes local helical contacts, off-diagonal stripes parallel to the main diagonal indicate parallel β-sheets; stripes perpendicular to it indicate antiparallel β-sheets. The Ramachandran plot scatters every residue's (φ, ψ) pair against the sterically allowed regions. The PAE heatmap renders the predicted-aligned-error matrix.